Protein AF-A0A7S1C9A1-F1 (afdb_monomer_lite)

Structure (mmCIF, N/CA/C/O backbone):
data_AF-A0A7S1C9A1-F1
#
_entry.id   AF-A0A7S1C9A1-F1
#
loop_
_atom_site.group_PDB
_atom_site.id
_atom_site.type_symbol
_atom_site.label_atom_id
_atom_site.label_alt_id
_atom_site.label_comp_id
_atom_site.label_asym_id
_atom_site.label_entity_id
_atom_site.label_seq_id
_atom_site.pdbx_PDB_ins_code
_atom_site.Cartn_x
_atom_site.Cartn_y
_atom_site.Cartn_z
_atom_site.occupancy
_atom_site.B_iso_or_equiv
_atom_site.auth_seq_id
_atom_site.auth_comp_id
_atom_site.auth_asym_id
_atom_site.auth_atom_id
_atom_site.pdbx_PDB_model_num
ATOM 1 N N . GLU A 1 1 ? -1.176 -20.877 9.099 1.00 35.06 1 GLU A N 1
ATOM 2 C CA . GLU A 1 1 ? -2.387 -20.052 8.942 1.00 35.06 1 GLU A CA 1
ATOM 3 C C . GLU A 1 1 ? -2.491 -19.140 10.149 1.00 35.06 1 GLU A C 1
ATOM 5 O O . GLU A 1 1 ? -2.623 -19.635 11.264 1.00 35.06 1 GLU A O 1
ATOM 10 N N . ASN A 1 2 ? -2.282 -17.838 9.967 1.00 38.72 2 ASN A N 1
ATOM 11 C CA . ASN A 1 2 ? -2.430 -16.879 11.056 1.00 38.72 2 ASN A CA 1
ATOM 12 C C . ASN A 1 2 ? -3.914 -16.499 11.137 1.00 38.72 2 ASN A C 1
ATOM 14 O O . ASN A 1 2 ? -4.369 -15.608 10.436 1.00 38.72 2 ASN A O 1
ATOM 18 N N . VAL A 1 3 ? -4.686 -17.246 11.933 1.00 45.72 3 VAL A N 1
ATOM 19 C CA . VAL A 1 3 ? -6.132 -17.019 12.145 1.00 45.72 3 VAL A CA 1
ATOM 20 C C . VAL A 1 3 ? -6.351 -16.029 13.299 1.00 45.72 3 VAL A C 1
ATOM 22 O O . VAL A 1 3 ? -7.195 -16.212 14.171 1.00 45.72 3 VAL A O 1
ATOM 25 N N . ALA A 1 4 ? -5.546 -14.974 13.336 1.00 53.75 4 ALA A N 1
ATOM 26 C CA . ALA A 1 4 ? -5.927 -13.712 13.940 1.00 53.75 4 ALA A CA 1
ATOM 27 C C . ALA A 1 4 ? -5.970 -12.749 12.757 1.00 53.75 4 ALA A C 1
ATOM 29 O O . ALA A 1 4 ? -4.927 -12.501 12.160 1.00 53.75 4 ALA A O 1
ATOM 30 N N . GLY A 1 5 ? -7.153 -12.276 12.355 1.00 63.38 5 GLY A N 1
ATOM 31 C CA . GLY A 1 5 ? -7.347 -11.392 11.194 1.00 63.38 5 GLY A CA 1
ATOM 32 C C . GLY A 1 5 ? -6.760 -9.989 11.390 1.00 63.38 5 GLY A C 1
ATOM 33 O O . GLY A 1 5 ? -7.412 -8.997 11.105 1.00 63.38 5 GLY A O 1
ATOM 34 N N . THR A 1 6 ? -5.564 -9.894 11.968 1.00 81.88 6 THR A N 1
ATOM 35 C CA . THR A 1 6 ? -4.837 -8.664 12.279 1.00 81.88 6 THR A CA 1
ATOM 36 C C . THR A 1 6 ? -3.729 -8.375 11.268 1.00 81.88 6 THR A C 1
ATOM 38 O O . THR A 1 6 ? -3.034 -7.361 11.376 1.00 81.88 6 THR A O 1
ATOM 41 N N . SER A 1 7 ? -3.570 -9.252 10.277 1.00 82.44 7 SER A N 1
ATOM 42 C CA . SER A 1 7 ? -2.677 -9.069 9.142 1.00 82.44 7 SER A CA 1
ATOM 43 C C . SER A 1 7 ? -3.267 -9.657 7.866 1.00 82.44 7 SER A C 1
ATOM 45 O O . SER A 1 7 ? -3.967 -10.668 7.929 1.00 82.44 7 SER A O 1
ATOM 47 N N . MET A 1 8 ? -2.927 -9.069 6.723 1.00 82.19 8 MET A N 1
ATOM 48 C CA . MET A 1 8 ? -3.205 -9.626 5.401 1.00 82.19 8 MET A CA 1
ATOM 49 C C . MET A 1 8 ? -1.980 -9.487 4.499 1.00 82.19 8 MET A C 1
ATOM 51 O O . MET A 1 8 ? -1.211 -8.535 4.628 1.00 82.19 8 MET A O 1
ATOM 55 N N . ASP A 1 9 ? -1.838 -10.425 3.572 1.00 86.38 9 ASP A N 1
ATOM 56 C CA . ASP A 1 9 ? -0.780 -10.416 2.571 1.00 86.38 9 ASP A CA 1
ATOM 57 C C . ASP A 1 9 ? -1.364 -9.918 1.249 1.00 86.38 9 ASP A C 1
ATOM 59 O O . ASP A 1 9 ? -2.256 -10.546 0.674 1.00 86.38 9 ASP A O 1
ATOM 63 N N . MET A 1 10 ? -0.877 -8.773 0.773 1.00 85.62 10 MET A N 1
ATOM 64 C CA . MET A 1 10 ? -1.244 -8.239 -0.534 1.00 85.62 10 MET A CA 1
ATOM 65 C C . MET A 1 10 ? -0.217 -8.702 -1.560 1.00 85.62 10 MET A C 1
ATOM 67 O O . MET A 1 10 ? 0.939 -8.286 -1.507 1.00 85.62 10 MET A O 1
ATOM 71 N N . VAL A 1 11 ? -0.643 -9.572 -2.475 1.00 84.88 11 VAL A N 1
ATOM 72 C CA . VAL A 1 11 ? 0.220 -10.097 -3.536 1.00 84.88 11 VAL A CA 1
ATOM 73 C C . VAL A 1 11 ? 0.174 -9.165 -4.740 1.00 84.88 11 VAL A C 1
ATOM 75 O O . VAL A 1 11 ? -0.902 -8.838 -5.244 1.00 84.88 11 VAL A O 1
ATOM 78 N N . VAL A 1 12 ? 1.349 -8.751 -5.195 1.00 82.31 12 VAL A N 1
ATOM 79 C CA . VAL A 1 12 ? 1.566 -7.963 -6.404 1.00 82.31 12 VAL A CA 1
ATOM 80 C C . VAL A 1 12 ? 2.503 -8.731 -7.327 1.00 82.31 12 VAL A C 1
ATOM 82 O O . VAL A 1 12 ? 3.444 -9.379 -6.877 1.00 82.31 12 VAL A O 1
ATOM 85 N N . ASN A 1 13 ? 2.223 -8.665 -8.620 1.00 82.44 13 ASN A N 1
ATOM 86 C CA . ASN A 1 13 ? 3.041 -9.263 -9.661 1.00 82.44 13 ASN A CA 1
ATOM 87 C C . ASN A 1 13 ? 3.141 -8.228 -10.777 1.00 82.44 13 ASN A C 1
ATOM 89 O O . ASN A 1 13 ? 2.111 -7.768 -11.282 1.00 82.44 13 ASN A O 1
ATOM 93 N N . ILE A 1 14 ? 4.366 -7.823 -11.086 1.00 75.88 14 ILE A N 1
ATOM 94 C CA . ILE A 1 14 ? 4.672 -6.957 -12.218 1.00 75.88 14 ILE A CA 1
ATOM 95 C C . ILE A 1 14 ? 5.710 -7.652 -13.093 1.00 75.88 14 ILE A C 1
ATOM 97 O O . ILE A 1 14 ? 6.478 -8.497 -12.630 1.00 75.88 14 ILE A O 1
ATOM 101 N N . ASP A 1 15 ? 5.668 -7.340 -14.378 1.00 73.81 15 ASP A N 1
ATOM 102 C CA . ASP A 1 15 ? 6.487 -7.946 -15.422 1.00 73.81 15 ASP A CA 1
ATOM 103 C C . ASP A 1 15 ? 7.862 -7.283 -15.581 1.00 73.81 15 ASP A C 1
ATOM 105 O O . ASP A 1 15 ? 8.652 -7.736 -16.405 1.00 73.81 15 ASP A O 1
ATOM 109 N N . GLU A 1 16 ? 8.164 -6.256 -14.782 1.00 72.00 16 GLU A N 1
ATOM 110 C CA . GLU A 1 16 ? 9.413 -5.486 -14.814 1.00 72.00 16 GLU A CA 1
ATOM 111 C C . GLU A 1 16 ? 9.863 -5.099 -13.391 1.00 72.00 16 GLU A C 1
ATOM 113 O O . GLU A 1 16 ? 9.080 -5.148 -12.437 1.00 72.00 16 GLU A O 1
ATOM 118 N N . GLU A 1 17 ? 11.142 -4.742 -13.225 1.00 81.56 17 GLU A N 1
ATOM 119 C CA . GLU A 1 17 ? 11.663 -4.243 -11.947 1.00 81.56 17 GLU A CA 1
ATOM 120 C C . GLU A 1 17 ? 10.969 -2.929 -11.568 1.00 81.56 17 GLU A C 1
ATOM 122 O O . GLU A 1 17 ? 10.762 -2.037 -12.387 1.00 81.56 17 GLU A O 1
ATOM 127 N N . GLY A 1 18 ? 10.606 -2.777 -10.300 1.00 86.19 18 GLY A N 1
ATOM 128 C CA . GLY A 1 18 ? 9.846 -1.608 -9.889 1.00 86.19 18 GLY A CA 1
ATOM 129 C C . GLY A 1 18 ? 9.588 -1.551 -8.400 1.00 86.19 18 GLY A C 1
ATOM 130 O O . GLY A 1 18 ? 10.147 -2.297 -7.598 1.00 86.19 18 GLY A O 1
ATOM 131 N N . THR A 1 19 ? 8.713 -0.640 -8.002 1.00 88.56 19 THR A N 1
ATOM 132 C CA . THR A 1 19 ? 8.231 -0.541 -6.628 1.00 88.56 19 THR A CA 1
ATOM 133 C C . THR A 1 19 ? 6.718 -0.617 -6.612 1.00 88.56 19 THR A C 1
ATOM 135 O O . THR A 1 19 ? 6.036 0.048 -7.387 1.00 88.56 19 THR A O 1
ATOM 138 N N . CYS A 1 20 ? 6.187 -1.414 -5.694 1.00 89.56 20 CYS A N 1
ATOM 139 C CA . CYS A 1 20 ? 4.767 -1.479 -5.412 1.00 89.56 20 CYS A CA 1
ATOM 140 C C . CYS A 1 20 ? 4.478 -0.922 -4.020 1.00 89.56 20 CYS A C 1
ATOM 142 O O . CYS A 1 20 ? 5.204 -1.193 -3.065 1.00 89.56 20 CYS A O 1
ATOM 144 N N . TRP A 1 21 ? 3.385 -0.182 -3.897 1.00 92.50 21 TRP A N 1
ATOM 145 C CA . TRP A 1 21 ? 2.835 0.352 -2.658 1.00 92.50 21 TRP A CA 1
ATOM 146 C C . TRP A 1 21 ? 1.426 -0.178 -2.474 1.00 92.50 21 TRP A C 1
ATOM 148 O O . TRP A 1 21 ? 0.705 -0.377 -3.451 1.00 92.50 21 TRP A O 1
ATOM 158 N N . GLY A 1 22 ? 1.017 -0.364 -1.227 1.00 92.69 22 GLY A N 1
ATOM 159 C CA . GLY A 1 22 ? -0.339 -0.760 -0.897 1.00 92.69 22 GLY A CA 1
ATOM 160 C C . GLY A 1 22 ? -0.873 -0.008 0.310 1.00 92.69 22 GLY A C 1
ATOM 161 O O . GLY A 1 22 ? -0.119 0.348 1.212 1.00 92.69 22 GLY A O 1
ATOM 162 N N . VAL A 1 23 ? -2.189 0.191 0.334 1.00 94.44 23 VAL A N 1
ATOM 163 C CA . VAL A 1 23 ? -2.926 0.748 1.471 1.00 94.44 23 VAL A CA 1
ATOM 164 C C . VAL A 1 23 ? -4.188 -0.058 1.748 1.00 94.44 23 VAL A C 1
ATOM 166 O O . VAL A 1 23 ? -4.860 -0.534 0.831 1.00 94.44 23 VAL A O 1
ATOM 169 N N . ILE A 1 24 ? -4.529 -0.162 3.028 1.00 93.50 24 ILE A N 1
ATOM 170 C CA . ILE A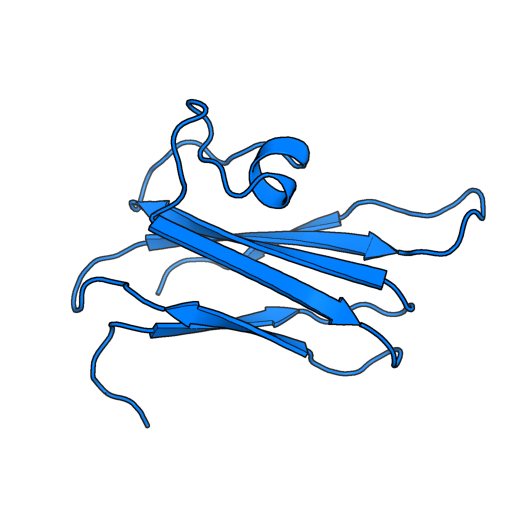 1 24 ? -5.781 -0.718 3.534 1.00 93.50 24 ILE A CA 1
ATOM 171 C C . ILE A 1 24 ? -6.629 0.419 4.092 1.00 93.50 24 ILE A C 1
ATOM 173 O O . ILE A 1 24 ? -6.178 1.198 4.934 1.00 93.50 24 ILE A O 1
ATOM 177 N N . VAL A 1 25 ? -7.878 0.508 3.648 1.00 92.81 25 VAL A N 1
ATOM 178 C CA . VAL A 1 25 ? -8.843 1.518 4.101 1.00 92.81 25 VAL A CA 1
ATOM 179 C C . VAL A 1 25 ? -10.118 0.839 4.610 1.00 92.81 25 VAL A C 1
ATOM 181 O O . VAL A 1 25 ? -10.380 -0.310 4.252 1.00 92.81 25 VAL A O 1
ATOM 184 N N . PRO A 1 26 ? -10.929 1.496 5.458 1.00 91.94 26 PRO A N 1
ATOM 185 C CA . PRO A 1 26 ? -12.201 0.935 5.902 1.00 91.94 26 PRO A CA 1
ATOM 186 C C . PRO A 1 26 ? -13.118 0.602 4.730 1.00 91.94 26 PRO A C 1
ATOM 188 O O . PRO A 1 26 ? -13.167 1.330 3.739 1.00 91.94 26 PRO A O 1
ATOM 191 N N . ARG A 1 27 ? -13.8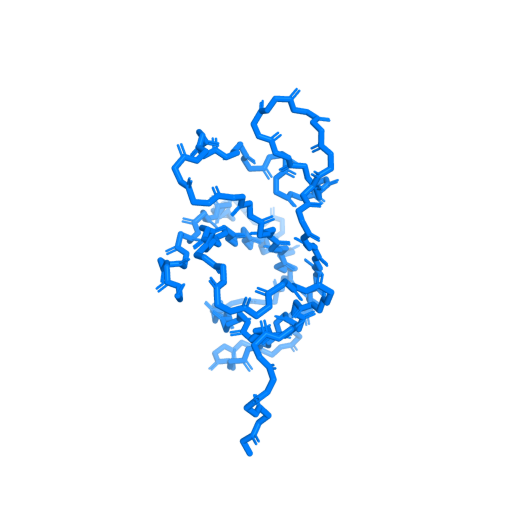79 -0.485 4.860 1.00 90.00 27 ARG A N 1
ATOM 192 C CA . ARG A 1 27 ? -14.822 -0.900 3.825 1.00 90.00 27 ARG A CA 1
ATOM 193 C C . ARG A 1 27 ? -15.805 0.222 3.469 1.00 90.00 27 ARG A C 1
ATOM 195 O O . ARG A 1 27 ? -16.497 0.755 4.335 1.00 90.00 27 ARG A O 1
ATOM 202 N N . GLY A 1 28 ? -15.921 0.515 2.176 1.00 89.44 28 GLY A N 1
ATOM 203 C CA . GLY A 1 28 ? -16.854 1.503 1.630 1.00 89.44 28 GLY A CA 1
ATOM 204 C C . GLY A 1 28 ? -16.301 2.925 1.560 1.00 89.44 28 GLY A C 1
ATOM 205 O O . GLY A 1 28 ? -17.024 3.825 1.128 1.00 89.44 28 GLY A O 1
ATOM 206 N N . ASP A 1 29 ? -15.041 3.130 1.944 1.00 91.69 29 ASP A N 1
ATOM 207 C CA . ASP A 1 29 ? -14.336 4.381 1.698 1.00 91.69 29 ASP A CA 1
ATOM 208 C C . ASP A 1 29 ? -14.221 4.689 0.202 1.00 91.69 29 ASP A C 1
ATOM 210 O O . ASP A 1 29 ? -14.104 3.799 -0.645 1.00 91.69 29 ASP A O 1
ATOM 214 N N . THR A 1 30 ? -14.183 5.982 -0.126 1.00 92.94 30 THR A N 1
ATOM 215 C CA . THR A 1 30 ? -13.808 6.416 -1.472 1.00 92.94 30 THR A CA 1
ATOM 216 C C . THR A 1 30 ? -12.390 5.943 -1.781 1.00 92.94 30 THR A C 1
ATOM 218 O O . THR A 1 30 ? -11.477 6.156 -0.981 1.00 92.94 30 THR A O 1
ATOM 221 N N . ALA A 1 31 ? -12.207 5.347 -2.960 1.00 90.56 31 ALA A N 1
ATOM 222 C CA . ALA A 1 31 ? -10.904 4.892 -3.424 1.00 90.56 31 ALA A CA 1
ATOM 223 C C . ALA A 1 31 ? -9.869 6.037 -3.412 1.00 90.56 31 ALA A C 1
ATOM 225 O O . ALA A 1 31 ? -10.176 7.125 -3.912 1.00 90.56 31 ALA A O 1
ATOM 226 N N . PRO A 1 32 ? -8.661 5.821 -2.861 1.00 93.06 32 PRO A N 1
ATOM 227 C CA . PRO A 1 32 ? -7.577 6.794 -2.922 1.00 93.06 32 PRO A CA 1
ATOM 228 C C . PRO A 1 32 ? -7.056 6.967 -4.358 1.00 93.06 32 PRO A C 1
ATOM 230 O O . PRO A 1 32 ? -7.205 6.100 -5.219 1.00 93.06 32 PRO A O 1
ATOM 233 N N . SER A 1 33 ? -6.412 8.102 -4.617 1.00 93.00 33 SER A N 1
ATOM 234 C CA . SER A 1 33 ? -5.625 8.331 -5.832 1.00 93.00 33 SER A CA 1
ATOM 235 C C . SER A 1 33 ? -4.287 7.585 -5.795 1.00 93.00 33 SER A C 1
ATOM 237 O O . SER A 1 33 ? -3.796 7.233 -4.726 1.00 93.00 33 SER A O 1
ATOM 239 N N . VAL A 1 34 ? -3.647 7.431 -6.961 1.00 90.50 34 VAL A N 1
ATOM 240 C CA . VAL A 1 34 ? -2.294 6.851 -7.102 1.00 90.50 34 VAL A CA 1
ATOM 241 C C . VAL A 1 34 ? -1.317 7.454 -6.091 1.00 90.50 34 VAL A C 1
ATOM 243 O O . VAL A 1 34 ? -0.631 6.730 -5.377 1.00 90.50 34 VAL A O 1
ATOM 246 N N . GLN A 1 35 ? -1.277 8.787 -6.022 1.00 91.88 35 GLN A N 1
ATOM 247 C CA . GLN A 1 35 ? -0.370 9.505 -5.132 1.00 91.88 35 GLN A CA 1
ATOM 248 C C . GLN A 1 35 ? -0.684 9.209 -3.663 1.00 91.88 35 GLN A C 1
ATOM 250 O O . GLN A 1 35 ? 0.226 8.972 -2.883 1.00 91.88 35 GLN A O 1
ATOM 255 N N . GLN A 1 36 ? -1.967 9.141 -3.300 1.00 95.06 36 GLN A N 1
ATOM 256 C CA . GLN A 1 36 ? -2.375 8.800 -1.938 1.00 95.06 36 GLN A CA 1
ATOM 257 C C . GLN A 1 36 ? -1.982 7.372 -1.557 1.00 95.06 36 GLN A C 1
ATOM 259 O O . GLN A 1 36 ? -1.538 7.172 -0.436 1.00 95.06 36 GLN A O 1
ATOM 264 N N . VAL A 1 37 ? -2.064 6.397 -2.468 1.00 93.94 37 VAL A N 1
ATOM 265 C CA . VAL A 1 37 ? -1.573 5.035 -2.187 1.00 93.94 37 VAL A CA 1
ATOM 266 C C . VAL A 1 37 ? -0.063 5.041 -1.932 1.00 93.94 37 VAL A C 1
ATOM 268 O O . VAL A 1 37 ? 0.386 4.455 -0.951 1.00 93.94 37 VAL A O 1
ATOM 271 N N . LYS A 1 38 ? 0.715 5.747 -2.764 1.00 92.56 38 LYS A N 1
ATOM 272 C CA . LYS A 1 38 ? 2.172 5.883 -2.582 1.00 92.56 38 LYS A CA 1
ATOM 273 C C . LYS A 1 38 ? 2.540 6.594 -1.274 1.00 92.56 38 LYS A C 1
ATOM 275 O O . LYS A 1 38 ? 3.552 6.260 -0.665 1.00 92.56 38 LYS A O 1
ATOM 280 N N . ASP A 1 39 ? 1.702 7.532 -0.835 1.00 95.31 39 ASP A N 1
ATOM 281 C CA . ASP A 1 39 ? 1.892 8.308 0.395 1.00 95.31 39 ASP A CA 1
ATOM 282 C C . ASP A 1 39 ? 1.322 7.621 1.658 1.00 95.31 39 ASP A C 1
ATOM 284 O O . ASP A 1 39 ? 1.437 8.178 2.751 1.00 95.31 39 ASP A O 1
ATOM 288 N N . GLY A 1 40 ? 0.689 6.444 1.544 1.00 95.44 40 GLY A N 1
ATOM 289 C CA . GLY A 1 40 ? 0.086 5.744 2.690 1.00 95.44 40 GLY A CA 1
ATOM 290 C C . GLY A 1 40 ? -1.219 6.380 3.197 1.00 95.44 40 GLY A C 1
ATOM 291 O O . GLY A 1 40 ? -1.535 6.338 4.389 1.00 95.44 40 GLY A O 1
ATOM 292 N N . LEU A 1 41 ? -1.979 7.020 2.307 1.00 96.44 41 LEU A N 1
ATOM 293 C CA . LEU A 1 41 ? -3.136 7.850 2.634 1.00 96.44 41 LEU A CA 1
ATOM 294 C C . LEU A 1 41 ? -4.456 7.304 2.081 1.00 96.44 41 LEU A C 1
ATOM 296 O O . LEU A 1 41 ? -4.531 6.608 1.068 1.00 96.44 41 LEU A O 1
ATOM 300 N N . ARG A 1 42 ? -5.535 7.724 2.736 1.00 95.06 42 ARG A N 1
ATOM 301 C CA . ARG A 1 42 ? -6.924 7.589 2.290 1.00 95.06 42 ARG A CA 1
ATOM 302 C C . ARG A 1 42 ? -7.290 8.718 1.331 1.00 95.06 42 ARG A C 1
ATOM 304 O O . ARG A 1 42 ? -6.587 9.725 1.221 1.00 95.06 42 ARG A O 1
ATOM 311 N N . ASN A 1 43 ? -8.441 8.591 0.670 1.00 93.88 43 ASN A N 1
ATOM 312 C CA . ASN A 1 43 ? -8.937 9.611 -0.258 1.00 93.88 43 ASN A CA 1
ATOM 313 C C . ASN A 1 43 ? -9.147 10.993 0.395 1.00 93.88 43 ASN A C 1
ATOM 315 O O . ASN A 1 43 ? -9.034 12.015 -0.279 1.00 93.88 43 ASN A O 1
ATOM 319 N N . ASP A 1 44 ? -9.433 11.047 1.696 1.00 95.06 44 ASP A N 1
ATOM 320 C CA . ASP A 1 44 ? -9.584 12.299 2.447 1.00 95.06 44 ASP A CA 1
ATOM 321 C C . ASP A 1 44 ? -8.248 12.904 2.931 1.00 95.06 44 ASP A C 1
ATOM 323 O O . ASP A 1 44 ? -8.244 13.970 3.547 1.00 95.06 44 ASP A O 1
ATOM 327 N N . GLY A 1 45 ? -7.117 12.251 2.636 1.00 95.56 45 GLY A N 1
ATOM 328 C CA . GLY A 1 45 ? -5.776 12.669 3.048 1.00 95.56 45 GLY A CA 1
ATOM 329 C C . GLY A 1 45 ? -5.387 12.259 4.470 1.00 95.56 45 GLY A C 1
ATOM 330 O O . GLY A 1 45 ? -4.316 12.647 4.932 1.00 95.56 45 GLY A O 1
ATOM 331 N N . SER A 1 46 ? -6.225 11.496 5.176 1.00 96.56 46 SER A N 1
ATOM 332 C CA . SER A 1 46 ? -5.848 10.876 6.449 1.00 96.56 46 SER A CA 1
ATOM 333 C C . SER A 1 46 ? -5.012 9.609 6.233 1.00 96.56 46 SER A C 1
ATOM 335 O O . SER A 1 46 ? -4.960 9.072 5.128 1.00 96.56 46 SER A O 1
ATOM 337 N N . ALA A 1 47 ? -4.341 9.130 7.283 1.00 96.75 47 ALA A N 1
ATOM 338 C CA . ALA A 1 47 ? -3.551 7.903 7.209 1.00 96.75 47 ALA A CA 1
ATOM 339 C C . ALA A 1 47 ? -4.435 6.678 6.909 1.00 96.75 47 ALA A C 1
ATOM 341 O O . ALA A 1 47 ? -5.553 6.558 7.427 1.00 96.75 47 ALA A O 1
ATOM 342 N N . ALA A 1 48 ? -3.916 5.764 6.089 1.00 95.25 48 ALA A N 1
ATOM 343 C CA . ALA A 1 48 ? -4.499 4.442 5.894 1.00 95.25 48 ALA A CA 1
ATOM 344 C C . ALA A 1 48 ? -4.525 3.636 7.208 1.00 95.25 48 ALA A C 1
ATOM 346 O O . ALA A 1 48 ? -3.847 3.960 8.182 1.00 95.25 48 ALA A O 1
ATOM 347 N N . VAL A 1 49 ? -5.344 2.581 7.249 1.00 94.19 49 VAL A N 1
ATOM 348 C CA . VAL A 1 49 ? -5.391 1.648 8.390 1.00 94.19 49 VAL A CA 1
ATOM 349 C C . VAL A 1 49 ? -4.083 0.865 8.480 1.00 94.19 49 VAL A C 1
ATOM 351 O O . VAL A 1 49 ? -3.562 0.651 9.571 1.00 94.19 49 VAL A O 1
ATOM 354 N N . ALA A 1 50 ? -3.571 0.455 7.324 1.00 93.94 50 ALA A N 1
ATOM 355 C CA . ALA A 1 50 ? -2.250 -0.115 7.145 1.00 93.94 50 ALA A CA 1
ATOM 356 C C . ALA A 1 50 ? -1.725 0.311 5.774 1.00 93.94 50 ALA A C 1
ATOM 358 O O . ALA A 1 50 ? -2.507 0.488 4.837 1.00 93.94 50 ALA A O 1
ATOM 359 N N . ASP A 1 51 ? -0.416 0.448 5.661 1.00 95.00 51 ASP A N 1
ATOM 360 C CA . ASP A 1 51 ? 0.281 0.734 4.420 1.00 95.00 51 ASP A CA 1
ATOM 361 C C . ASP A 1 51 ? 1.614 -0.015 4.382 1.00 95.00 51 ASP A C 1
ATOM 363 O O . ASP A 1 51 ? 2.123 -0.486 5.404 1.00 95.00 51 ASP A O 1
ATOM 367 N N . GLY A 1 52 ? 2.164 -0.156 3.184 1.00 93.75 52 GLY A N 1
ATOM 368 C CA . GLY A 1 52 ? 3.469 -0.760 2.990 1.00 93.75 52 GLY A CA 1
ATOM 369 C C . GLY A 1 52 ? 3.931 -0.667 1.549 1.00 93.75 52 GLY A C 1
ATOM 370 O O . GLY A 1 52 ? 3.169 -0.318 0.646 1.00 93.75 52 GLY A O 1
ATOM 371 N N . SER A 1 53 ? 5.194 -1.010 1.331 1.00 93.00 53 SER A N 1
ATOM 372 C CA . SER A 1 53 ? 5.775 -1.091 -0.000 1.00 93.00 53 SER A CA 1
ATOM 373 C C . SER A 1 53 ? 6.732 -2.265 -0.122 1.00 93.00 53 SER A C 1
ATOM 375 O O . SER A 1 53 ? 7.260 -2.779 0.867 1.00 93.00 53 SER A O 1
ATOM 377 N N . VAL A 1 54 ? 6.941 -2.694 -1.359 1.00 90.56 54 VAL A N 1
ATOM 378 C CA . VAL A 1 54 ? 7.902 -3.726 -1.719 1.00 90.56 54 VAL A CA 1
ATOM 379 C C . VAL A 1 54 ? 8.617 -3.313 -2.999 1.00 90.56 54 VAL A C 1
ATOM 381 O O . VAL A 1 54 ? 7.990 -2.850 -3.951 1.00 90.56 54 VAL A O 1
ATOM 384 N N . GLY A 1 55 ? 9.942 -3.451 -2.998 1.00 87.94 55 GLY A N 1
ATOM 385 C CA . GLY A 1 55 ? 10.738 -3.370 -4.217 1.00 87.94 55 GLY A CA 1
ATOM 386 C C . GLY A 1 55 ? 10.681 -4.713 -4.933 1.00 87.94 55 GLY A C 1
ATOM 387 O O . GLY A 1 55 ? 10.971 -5.746 -4.327 1.00 87.94 55 GLY A O 1
ATOM 388 N N . VAL A 1 56 ? 10.293 -4.688 -6.198 1.00 81.75 56 VAL A N 1
ATOM 389 C CA . VAL A 1 56 ? 10.265 -5.835 -7.097 1.00 81.75 56 VAL A CA 1
ATOM 390 C C . VAL A 1 56 ? 11.585 -5.845 -7.856 1.00 81.75 56 VAL A C 1
ATOM 392 O O . VAL A 1 56 ? 11.876 -4.926 -8.614 1.00 81.75 56 VAL A O 1
ATOM 395 N N . THR A 1 57 ? 12.411 -6.855 -7.588 1.00 78.06 57 THR A N 1
ATOM 396 C CA . THR A 1 57 ? 13.781 -6.977 -8.124 1.00 78.06 57 THR A CA 1
ATOM 397 C C . THR A 1 57 ? 13.944 -8.142 -9.099 1.00 78.06 57 THR A C 1
ATOM 399 O O . THR A 1 57 ? 15.067 -8.494 -9.442 1.00 78.06 57 THR A O 1
ATOM 402 N N . ASP A 1 58 ? 12.854 -8.833 -9.417 1.00 74.12 58 ASP A N 1
ATOM 403 C CA . ASP A 1 58 ? 12.833 -10.008 -10.285 1.00 74.12 58 ASP A CA 1
ATOM 404 C C . ASP A 1 58 ? 11.506 -9.968 -11.041 1.00 74.12 58 ASP A C 1
ATOM 406 O O . ASP A 1 58 ? 10.443 -9.861 -10.415 1.00 74.12 58 ASP A O 1
ATOM 410 N N . ASP A 1 59 ? 11.569 -9.974 -12.369 1.00 63.97 59 ASP A N 1
ATOM 411 C CA . ASP A 1 59 ? 10.376 -9.953 -13.200 1.00 63.97 59 ASP A CA 1
ATOM 412 C C . ASP A 1 59 ? 9.560 -11.238 -13.000 1.00 63.97 59 ASP A C 1
ATOM 414 O O . ASP A 1 59 ? 10.083 -12.312 -12.703 1.00 63.97 59 ASP A O 1
ATOM 418 N N . SER A 1 60 ? 8.240 -11.153 -13.160 1.00 65.00 60 SER A N 1
ATOM 419 C CA . SER A 1 60 ? 7.366 -12.336 -13.187 1.00 65.00 60 SER A CA 1
ATOM 420 C C . SER A 1 60 ? 7.238 -13.116 -11.862 1.00 65.00 60 SER A C 1
ATOM 422 O O . SER A 1 60 ? 6.637 -14.196 -11.849 1.00 65.00 60 SER A O 1
ATOM 424 N N . SER A 1 61 ? 7.741 -12.587 -10.742 1.00 75.50 61 SER A N 1
ATOM 425 C CA . SER A 1 61 ? 7.595 -13.185 -9.408 1.00 75.50 61 SER A CA 1
ATOM 426 C C . SER A 1 61 ? 6.492 -12.512 -8.584 1.00 75.50 61 SER A C 1
ATOM 428 O O . SER A 1 61 ? 6.256 -11.310 -8.681 1.00 75.50 61 SER A O 1
ATOM 430 N N . ASP A 1 62 ? 5.819 -13.297 -7.740 1.00 82.44 62 ASP A N 1
ATOM 431 C CA . ASP A 1 62 ? 4.858 -12.774 -6.769 1.00 82.44 62 ASP A CA 1
ATOM 432 C C . ASP A 1 62 ? 5.602 -12.142 -5.588 1.00 82.44 62 ASP A C 1
ATOM 434 O O . ASP A 1 62 ? 6.375 -12.807 -4.892 1.00 82.44 62 ASP A O 1
ATOM 438 N N . PHE A 1 63 ? 5.329 -10.866 -5.328 1.00 84.94 63 PHE A N 1
ATOM 439 C CA . PHE A 1 63 ? 5.818 -10.146 -4.159 1.00 84.94 63 PHE A CA 1
ATOM 440 C C . PHE A 1 63 ? 4.670 -9.848 -3.207 1.00 84.94 63 PHE A C 1
ATOM 442 O O . PHE A 1 63 ? 3.542 -9.589 -3.620 1.00 84.94 63 PHE A O 1
ATOM 449 N N . THR A 1 64 ? 4.972 -9.853 -1.912 1.00 87.06 64 THR A N 1
ATOM 450 C CA . THR A 1 64 ? 3.972 -9.637 -0.868 1.00 87.06 64 THR A CA 1
ATOM 451 C C . THR A 1 64 ? 4.250 -8.351 -0.113 1.00 87.06 64 THR A C 1
ATOM 453 O O . THR A 1 64 ? 5.338 -8.163 0.433 1.00 87.06 64 THR A O 1
ATOM 456 N N . ILE A 1 65 ? 3.227 -7.508 -0.001 1.00 88.94 65 ILE A N 1
ATOM 457 C CA . ILE A 1 65 ? 3.180 -6.413 0.963 1.00 88.94 65 ILE A CA 1
ATOM 458 C C . ILE A 1 65 ? 2.423 -6.919 2.193 1.00 88.94 65 ILE A C 1
ATOM 460 O O . ILE A 1 65 ? 1.217 -7.169 2.139 1.00 88.94 65 ILE A O 1
ATOM 464 N N . ALA A 1 66 ? 3.145 -7.102 3.299 1.00 89.62 66 ALA A N 1
ATOM 465 C CA . ALA A 1 66 ? 2.566 -7.555 4.558 1.00 89.62 66 ALA A CA 1
ATOM 466 C C . ALA A 1 66 ? 1.879 -6.385 5.277 1.00 89.62 66 ALA A C 1
ATOM 468 O O . ALA A 1 66 ? 2.537 -5.510 5.841 1.00 89.62 66 ALA A O 1
ATOM 469 N N . MET A 1 67 ? 0.549 -6.388 5.289 1.00 88.81 67 MET A N 1
ATOM 470 C CA . MET A 1 67 ? -0.263 -5.390 5.981 1.00 88.81 67 MET A CA 1
ATOM 471 C C . MET A 1 67 ? -0.552 -5.887 7.392 1.00 88.81 67 MET A C 1
ATOM 473 O O . MET A 1 67 ? -1.123 -6.962 7.564 1.00 88.81 67 MET A O 1
ATOM 477 N N . THR A 1 68 ? -0.168 -5.129 8.417 1.00 89.50 68 THR A N 1
ATOM 478 C CA . THR A 1 68 ? -0.331 -5.524 9.828 1.00 89.50 68 THR A CA 1
ATOM 479 C C . THR A 1 68 ? -1.063 -4.447 10.624 1.00 89.50 68 THR A C 1
ATOM 481 O O . THR A 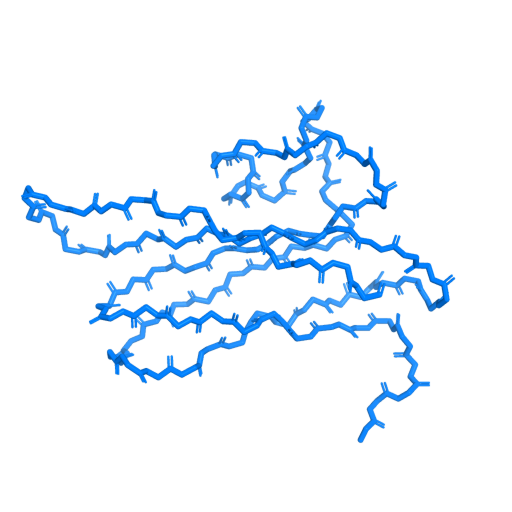1 68 ? -1.211 -3.321 10.162 1.00 89.50 68 THR A O 1
ATOM 484 N N . GLY A 1 69 ? -1.538 -4.789 11.824 1.00 87.62 69 GLY A N 1
ATOM 485 C CA . GLY A 1 69 ? -2.268 -3.846 12.682 1.00 87.62 69 GLY A CA 1
ATOM 486 C C . GLY A 1 69 ? -3.759 -3.736 12.357 1.00 87.62 69 GLY A C 1
ATOM 487 O O . GLY A 1 69 ? -4.423 -2.810 12.817 1.00 87.62 69 GLY A O 1
ATOM 488 N N . LEU A 1 70 ? -4.296 -4.692 11.598 1.00 89.31 70 LEU A N 1
ATOM 489 C CA . LEU A 1 70 ? -5.717 -4.752 11.279 1.00 89.31 70 LEU A CA 1
ATOM 490 C C . LEU A 1 70 ? -6.534 -5.204 12.489 1.00 89.31 70 LEU A C 1
ATOM 492 O O . LEU A 1 70 ? -6.024 -5.835 13.420 1.00 89.31 70 LEU A O 1
ATOM 496 N N . THR A 1 71 ? -7.827 -4.900 12.464 1.00 88.38 71 THR A N 1
ATOM 497 C CA . THR A 1 71 ? -8.776 -5.421 13.448 1.00 88.38 71 THR A CA 1
ATOM 498 C C . THR A 1 71 ? -9.442 -6.673 12.890 1.00 88.38 71 THR A C 1
ATOM 500 O O . THR A 1 71 ? -9.981 -6.657 11.788 1.00 88.38 71 THR A O 1
ATOM 503 N N . SER A 1 72 ? -9.410 -7.764 13.660 1.00 84.38 72 SER A N 1
ATOM 504 C CA . SER A 1 72 ? -10.085 -9.011 13.287 1.00 84.38 72 SER A CA 1
ATOM 505 C C . SER A 1 72 ? -11.589 -8.788 13.120 1.00 84.38 72 SER A C 1
ATOM 507 O O . SER A 1 72 ? -12.169 -7.955 13.816 1.00 84.38 72 SER A O 1
ATOM 509 N N . GLU A 1 73 ? -12.216 -9.561 12.230 1.00 82.25 73 GLU A N 1
ATOM 510 C CA . GLU A 1 73 ? -13.659 -9.474 11.938 1.00 82.25 73 GLU A CA 1
ATOM 511 C C . GLU A 1 73 ? -14.107 -8.073 11.468 1.00 82.25 73 GLU A C 1
ATOM 513 O O . GLU A 1 73 ? -15.258 -7.686 11.656 1.00 82.25 73 GLU A O 1
ATOM 518 N N . THR A 1 74 ? -13.191 -7.291 10.885 1.00 85.19 74 THR A N 1
ATOM 519 C CA . THR A 1 74 ? -13.478 -5.984 10.282 1.00 85.19 74 THR A CA 1
ATOM 520 C C . THR A 1 74 ? -13.193 -6.052 8.788 1.00 85.19 74 THR A C 1
ATOM 522 O O . THR A 1 74 ? -12.083 -6.403 8.396 1.00 85.19 74 THR A O 1
ATOM 525 N N . ASP A 1 75 ? -14.187 -5.699 7.972 1.00 86.81 75 ASP A N 1
ATOM 526 C CA . ASP A 1 75 ? -14.043 -5.637 6.517 1.00 86.81 75 ASP A CA 1
ATOM 527 C C . ASP A 1 75 ? -13.212 -4.405 6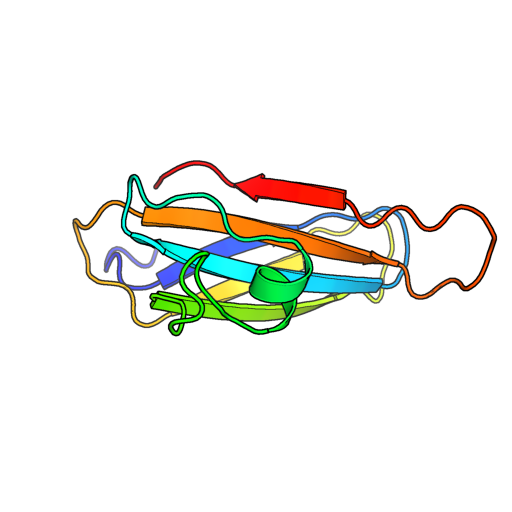.115 1.00 86.81 75 ASP A C 1
ATOM 529 O O . ASP A 1 75 ? -13.424 -3.291 6.620 1.00 86.81 75 ASP A O 1
ATOM 533 N N . TYR A 1 76 ? -12.321 -4.576 5.140 1.00 89.06 76 TYR A N 1
ATOM 534 C CA . TYR A 1 76 ? -11.498 -3.502 4.580 1.00 89.06 76 TYR A CA 1
ATOM 535 C C . TYR A 1 76 ? -11.480 -3.537 3.046 1.00 89.06 76 TYR A C 1
ATOM 537 O O . TYR A 1 76 ? -11.757 -4.565 2.433 1.00 89.06 76 TYR A O 1
ATOM 545 N N . ASP A 1 77 ? -11.118 -2.413 2.425 1.00 91.19 77 ASP A N 1
ATOM 546 C CA . ASP A 1 77 ? -10.798 -2.327 0.998 1.00 91.19 77 ASP A CA 1
ATOM 547 C C . ASP A 1 77 ? -9.278 -2.132 0.826 1.00 91.19 77 ASP A C 1
ATOM 549 O O . ASP A 1 77 ? -8.669 -1.308 1.515 1.00 91.19 77 ASP A O 1
ATOM 553 N N . GLY A 1 78 ? -8.657 -2.899 -0.078 1.00 90.81 78 GLY A N 1
ATOM 554 C CA . GLY A 1 78 ? -7.220 -2.851 -0.357 1.00 90.81 78 GLY A CA 1
ATOM 555 C C . GLY A 1 78 ? -6.905 -2.241 -1.723 1.00 90.81 78 GLY A C 1
ATOM 556 O O . GLY A 1 78 ? -7.521 -2.579 -2.735 1.00 90.81 78 GLY A O 1
ATOM 557 N N . TYR A 1 79 ? -5.910 -1.360 -1.771 1.00 91.19 79 TYR A N 1
ATOM 558 C CA . TYR A 1 79 ? -5.458 -0.714 -3.004 1.00 91.19 79 TYR A CA 1
ATOM 559 C C . TYR A 1 79 ? -3.955 -0.877 -3.149 1.00 91.19 79 TYR A C 1
ATOM 561 O O . TYR A 1 79 ? -3.228 -0.566 -2.211 1.00 91.19 79 TYR A O 1
ATOM 569 N N . ALA A 1 80 ? -3.505 -1.322 -4.320 1.00 90.06 80 ALA A N 1
ATOM 570 C CA . ALA A 1 80 ? -2.101 -1.425 -4.679 1.00 90.06 80 ALA A CA 1
ATOM 571 C C . ALA A 1 80 ? -1.789 -0.558 -5.901 1.00 90.06 80 ALA A C 1
ATOM 573 O O . ALA A 1 80 ? -2.601 -0.421 -6.820 1.00 90.06 80 ALA A O 1
ATOM 574 N N . VAL A 1 81 ? -0.587 -0.003 -5.931 1.00 88.94 81 VAL A N 1
ATOM 575 C CA . VAL A 1 81 ? -0.029 0.720 -7.071 1.00 88.94 81 VAL A CA 1
ATOM 576 C C . VAL A 1 81 ? 1.378 0.224 -7.287 1.00 88.94 81 VAL A C 1
ATOM 578 O O . VAL A 1 81 ? 2.148 0.199 -6.337 1.00 88.94 81 VAL A O 1
ATOM 581 N N . CYS A 1 82 ? 1.724 -0.095 -8.526 1.00 85.94 82 CYS A N 1
ATOM 582 C CA . CYS A 1 82 ? 3.096 -0.399 -8.898 1.00 85.94 82 CYS A CA 1
ATOM 583 C C . CYS A 1 82 ? 3.605 0.605 -9.930 1.00 85.94 82 CYS A C 1
ATOM 585 O O . CYS A 1 82 ? 2.863 1.027 -10.824 1.00 85.94 82 CYS A O 1
ATOM 587 N N . GLU A 1 83 ? 4.862 0.996 -9.769 1.00 83.25 83 GLU A N 1
ATOM 588 C CA . GLU A 1 83 ? 5.617 1.830 -10.692 1.00 83.25 83 GLU A CA 1
ATOM 589 C C . GLU A 1 83 ? 6.881 1.078 -11.088 1.00 83.25 83 GLU A C 1
ATOM 591 O O . GLU A 1 83 ? 7.669 0.686 -10.230 1.00 83.25 83 GLU A O 1
ATOM 596 N N . ASP A 1 84 ? 7.027 0.864 -12.386 1.00 77.06 84 ASP A N 1
ATOM 597 C CA . ASP A 1 84 ? 8.245 0.372 -13.022 1.00 77.06 84 ASP A CA 1
ATOM 598 C C . ASP A 1 84 ? 9.359 1.444 -12.934 1.00 77.06 84 ASP A C 1
ATOM 600 O O . ASP A 1 84 ? 9.074 2.644 -13.039 1.00 77.06 84 ASP A O 1
ATOM 604 N N . ASP A 1 85 ? 10.602 1.019 -12.673 1.00 70.00 85 ASP A N 1
ATOM 605 C CA . ASP A 1 85 ? 11.788 1.887 -12.530 1.00 70.00 85 ASP A CA 1
ATOM 606 C C . ASP A 1 85 ? 12.451 2.232 -13.885 1.00 70.00 85 ASP A C 1
ATOM 608 O O . ASP A 1 85 ? 13.328 3.101 -13.969 1.00 70.00 85 ASP A O 1
ATOM 612 N N . GLU A 1 86 ? 12.026 1.607 -14.987 1.00 64.88 86 GLU A N 1
ATOM 613 C CA . GLU A 1 86 ? 12.539 1.893 -16.321 1.00 64.88 86 GLU A CA 1
ATOM 614 C C . GLU A 1 86 ? 12.016 3.258 -16.816 1.00 64.88 86 GLU A C 1
ATOM 616 O O . GLU A 1 86 ? 10.823 3.516 -16.974 1.00 64.88 86 GLU A O 1
ATOM 621 N N . THR A 1 87 ? 12.932 4.175 -17.140 1.00 56.81 87 THR A N 1
ATOM 622 C CA . THR A 1 87 ? 12.615 5.532 -17.643 1.00 56.81 87 THR A CA 1
ATOM 623 C C . THR A 1 87 ? 12.212 5.564 -19.128 1.00 56.81 87 THR A C 1
ATOM 625 O O . THR A 1 87 ? 12.164 6.633 -19.751 1.00 56.81 87 THR A O 1
ATOM 628 N N . ALA A 1 88 ? 11.933 4.405 -19.729 1.00 53.62 88 ALA A N 1
ATOM 629 C CA . ALA A 1 88 ? 11.530 4.301 -21.124 1.00 53.62 88 ALA A CA 1
ATOM 630 C C . ALA A 1 88 ? 10.109 4.870 -21.342 1.00 53.62 88 ALA A C 1
ATOM 632 O O . ALA A 1 88 ? 9.248 4.773 -20.472 1.00 53.62 88 ALA A O 1
ATOM 633 N N . PRO A 1 89 ? 9.806 5.474 -22.509 1.00 42.00 89 PRO A N 1
ATOM 634 C CA . PRO A 1 89 ? 8.467 5.977 -22.792 1.00 42.00 89 PRO A CA 1
ATOM 635 C C . PRO A 1 89 ? 7.488 4.802 -22.964 1.00 42.00 89 PRO A C 1
ATOM 637 O O . PRO A 1 89 ? 7.331 4.276 -24.064 1.00 42.00 89 PRO A O 1
ATOM 640 N N . GLY A 1 90 ? 6.852 4.396 -21.863 1.00 52.72 90 GLY A N 1
ATOM 641 C CA . GLY A 1 90 ? 5.948 3.244 -21.781 1.00 52.72 90 GLY A CA 1
ATOM 642 C C . GLY A 1 90 ? 5.537 2.854 -20.354 1.00 52.72 90 GLY A C 1
ATOM 643 O O . GLY A 1 90 ? 4.496 2.213 -20.203 1.00 52.72 90 GLY A O 1
ATOM 644 N N . SER A 1 91 ? 6.278 3.296 -19.328 1.00 52.03 91 SER A N 1
ATOM 645 C CA . SER A 1 91 ? 6.043 2.954 -17.918 1.00 52.03 91 SER A CA 1
ATOM 646 C C . SER A 1 91 ? 4.634 3.367 -17.489 1.00 52.03 91 SER A C 1
ATOM 648 O O . SER A 1 91 ? 4.292 4.550 -17.372 1.00 52.03 91 SER A O 1
ATOM 650 N N . THR A 1 92 ? 3.761 2.378 -17.317 1.00 55.59 92 THR A N 1
ATOM 651 C CA . THR A 1 92 ? 2.354 2.612 -16.996 1.00 55.59 92 THR A CA 1
ATOM 652 C C . 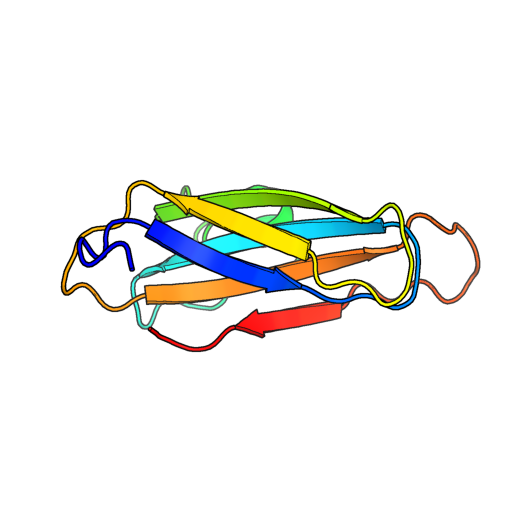THR A 1 92 ? 2.150 2.372 -15.508 1.00 55.59 92 THR A C 1
ATOM 654 O O . THR A 1 92 ? 2.095 1.234 -15.053 1.00 55.59 92 THR A O 1
ATOM 657 N N . ASN A 1 93 ? 1.996 3.459 -14.747 1.00 57.75 93 ASN A N 1
ATOM 658 C CA . ASN A 1 93 ? 1.523 3.406 -13.363 1.00 57.75 93 ASN A CA 1
ATOM 659 C C . ASN A 1 93 ? 0.148 2.713 -13.339 1.00 57.75 93 ASN A C 1
ATOM 661 O O . ASN A 1 93 ? -0.859 3.310 -13.732 1.00 57.75 93 ASN A O 1
ATOM 665 N N . THR A 1 94 ? 0.101 1.457 -12.898 1.00 62.25 94 THR A N 1
ATOM 666 C CA . THR A 1 94 ? -1.133 0.664 -12.884 1.00 62.25 94 THR A CA 1
ATOM 667 C C . THR A 1 94 ? -1.638 0.557 -11.450 1.00 62.25 94 THR A C 1
ATOM 669 O O . THR A 1 94 ? -0.914 0.122 -10.556 1.00 62.25 94 THR A O 1
ATOM 672 N N . MET A 1 95 ? -2.883 0.981 -11.212 1.00 61.69 95 MET A N 1
ATOM 673 C CA . MET A 1 95 ? -3.559 0.729 -9.937 1.00 61.69 95 MET A CA 1
ATOM 674 C C . MET A 1 95 ? -4.268 -0.620 -10.009 1.00 61.69 95 MET A C 1
ATOM 676 O O . MET A 1 95 ? -5.155 -0.801 -10.846 1.00 61.69 95 MET A O 1
ATOM 680 N N . ALA A 1 96 ? -3.923 -1.539 -9.115 1.00 64.25 96 ALA A N 1
ATOM 681 C CA .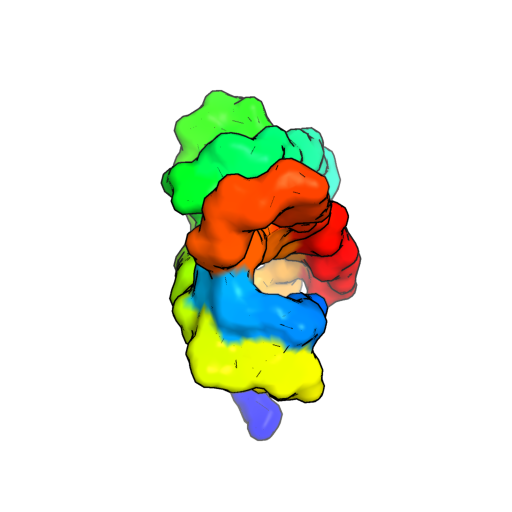 ALA A 1 96 ? -4.663 -2.774 -8.909 1.00 64.25 96 ALA A CA 1
ATOM 682 C C . ALA A 1 96 ? -5.490 -2.642 -7.622 1.00 64.25 96 ALA A C 1
ATOM 684 O O . ALA A 1 96 ? -4.952 -2.460 -6.532 1.00 64.25 96 ALA A O 1
ATOM 685 N N . ALA A 1 97 ? -6.816 -2.712 -7.735 1.00 56.12 97 ALA A N 1
ATOM 686 C CA . ALA A 1 97 ? -7.679 -2.827 -6.564 1.00 56.12 97 ALA A CA 1
ATOM 687 C C . ALA A 1 97 ? -7.705 -4.296 -6.125 1.00 56.12 97 ALA A C 1
ATOM 689 O O . ALA A 1 97 ? -8.174 -5.156 -6.875 1.00 56.12 97 ALA A O 1
ATOM 690 N N . VAL A 1 98 ? -7.203 -4.588 -4.925 1.00 57.72 98 VAL A N 1
ATOM 691 C CA . VAL A 1 98 ? -7.264 -5.931 -4.339 1.00 57.72 98 VAL A CA 1
ATOM 692 C C . VAL A 1 98 ? -8.516 -5.967 -3.461 1.00 57.72 98 VAL A C 1
ATOM 694 O O . VAL A 1 98 ? -8.572 -5.357 -2.396 1.00 57.72 98 VAL A O 1
ATOM 697 N N . SER A 1 99 ? -9.578 -6.591 -3.977 1.00 48.56 99 SER A N 1
ATOM 698 C CA . SER A 1 99 ? -10.914 -6.540 -3.370 1.00 48.56 99 SER A CA 1
ATOM 699 C C . SER A 1 99 ? -11.014 -7.355 -2.079 1.00 48.56 99 SER A C 1
ATOM 701 O O . SER A 1 99 ? -10.629 -8.520 -2.068 1.00 48.56 99 SER A O 1
ATOM 703 N N . SER A 1 100 ? -11.630 -6.716 -1.075 1.00 45.72 100 SER A N 1
ATOM 704 C CA . SER A 1 100 ? -12.304 -7.217 0.139 1.00 45.72 100 SER A CA 1
ATOM 705 C C . SER A 1 100 ? -11.891 -8.588 0.689 1.00 45.72 100 SER A C 1
ATOM 707 O O . SER A 1 100 ? -12.208 -9.618 0.086 1.00 45.72 100 SER A O 1
ATOM 709 N N . VAL A 1 101 ? -11.325 -8.578 1.897 1.00 47.72 101 VAL A N 1
ATOM 710 C CA . VAL A 1 101 ? -11.261 -9.738 2.803 1.00 47.72 101 VAL A CA 1
ATOM 711 C C . VAL A 1 101 ? -12.381 -9.629 3.824 1.00 47.72 101 VAL A C 1
ATOM 713 O O . VAL A 1 101 ? -12.593 -8.484 4.289 1.00 47.72 101 VAL A O 1
#

Organism: NCBI:txid1486930

Foldseek 3Di:
DPPQPQKDKDKDAAQAWWKKKKFKAAPPFDCDDLVQRVVQHGNVRHHGQWMFMDTDPDHGDIDITMTGRDHGPGKIWMKMWIWHPDPDVPTDTDIDTPGID

Radius of gyration: 13.58 Å; chains: 1; bounding box: 31×33×37 Å

pLDDT: mean 80.49, std 15.86, range [35.06, 96.75]

Sequence (101 aa):
ENVAGTSMDMVVNIDEEGTCWGVIVPRGDTAPSVQQVKDGLRNDGSAAVADGSVGVTDDSSDFTIAMTGLTSETDYDGYAVCEDDETAPGSTNTMAAVSSV

Secondary structure (DSSP, 8-state):
---STTEEEEEE--SSSEEEEEEEEETTPPPPPHHHHHTTB-TTSSBPSEEEEEEE-STT--EEEEEESPPTT--EEEEEEEEE---STT---EEEEE---